Protein AF-A0A3D3ZLQ1-F1 (afdb_monomer)

Radius of gyration: 13.16 Å; Cα contacts (8 Å, |Δi|>4): 82; chains: 1; bounding box: 42×17×30 Å

Mean predicted aligned error: 4.22 Å

Structure (mmCIF, N/CA/C/O backbone):
data_AF-A0A3D3ZLQ1-F1
#
_entry.id   AF-A0A3D3ZLQ1-F1
#
loop_
_atom_site.group_PDB
_atom_site.id
_atom_site.type_symbol
_atom_site.label_atom_id
_atom_site.label_alt_id
_atom_site.label_comp_id
_atom_site.label_asym_id
_atom_site.label_entity_id
_atom_site.label_seq_id
_atom_site.pdbx_PDB_ins_code
_atom_site.Cartn_x
_atom_site.Cartn_y
_atom_site.Cartn_z
_atom_site.occupancy
_atom_site.B_iso_or_equiv
_atom_site.auth_seq_id
_atom_site.au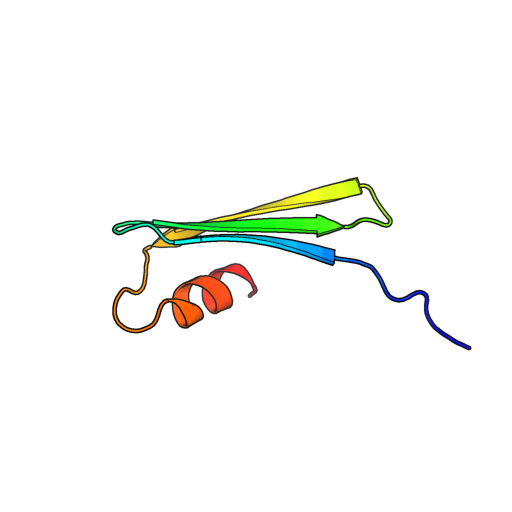th_comp_id
_atom_site.auth_asym_id
_atom_site.auth_atom_id
_atom_site.pdbx_PDB_model_num
ATOM 1 N N . MET A 1 1 ? -29.002 -11.128 7.649 1.00 48.91 1 MET A N 1
ATOM 2 C CA . MET A 1 1 ? -27.994 -10.876 8.696 1.00 48.91 1 MET A CA 1
ATOM 3 C C . MET A 1 1 ? -26.822 -10.214 8.000 1.00 48.91 1 MET A C 1
ATOM 5 O O . MET A 1 1 ? -25.982 -10.924 7.459 1.00 48.91 1 MET A O 1
ATOM 9 N N . ASP A 1 2 ? -26.833 -8.886 7.899 1.00 60.41 2 ASP A N 1
ATOM 10 C CA . ASP A 1 2 ? -25.670 -8.153 7.393 1.00 60.41 2 ASP A CA 1
ATOM 11 C C . ASP A 1 2 ? -24.544 -8.316 8.409 1.00 60.41 2 ASP A C 1
ATOM 13 O O . ASP A 1 2 ? -24.712 -8.026 9.595 1.00 60.41 2 ASP A O 1
ATOM 17 N N . ARG A 1 3 ? -23.407 -8.849 7.965 1.00 63.06 3 ARG A N 1
ATOM 18 C CA . ARG A 1 3 ? -22.177 -8.756 8.752 1.00 63.06 3 ARG A CA 1
ATOM 19 C C . ARG A 1 3 ? -21.776 -7.280 8.724 1.00 63.06 3 ARG A C 1
ATOM 21 O O . ARG A 1 3 ? -21.823 -6.711 7.633 1.00 63.06 3 ARG A O 1
ATOM 28 N N . PRO A 1 4 ? -21.382 -6.663 9.850 1.00 62.78 4 PRO A N 1
ATOM 29 C CA . PRO A 1 4 ? -20.792 -5.335 9.785 1.00 62.78 4 PRO A CA 1
ATOM 30 C C . PRO A 1 4 ? -19.627 -5.402 8.794 1.00 62.78 4 PRO A C 1
ATOM 32 O O . PRO A 1 4 ? -18.746 -6.258 8.918 1.00 62.78 4 PRO A O 1
ATOM 35 N N . SER A 1 5 ? -19.690 -4.587 7.743 1.00 68.00 5 SER A N 1
ATOM 36 C CA . SER A 1 5 ? -18.585 -4.443 6.810 1.00 68.00 5 SER A CA 1
ATOM 37 C C . SER A 1 5 ? -17.442 -3.813 7.582 1.00 68.00 5 SER A C 1
ATOM 39 O O . SER A 1 5 ? -17.556 -2.662 7.990 1.00 68.00 5 SER A O 1
ATOM 41 N N . SER A 1 6 ? -16.365 -4.559 7.811 1.00 77.25 6 SER A N 1
ATOM 42 C CA . SER A 1 6 ? -15.182 -3.981 8.433 1.00 77.25 6 SER A CA 1
ATOM 43 C C . SER A 1 6 ? -14.596 -2.928 7.509 1.00 77.25 6 SER A C 1
ATOM 45 O O . SER A 1 6 ? -14.215 -3.230 6.374 1.00 77.25 6 SER A O 1
ATOM 47 N N . HIS A 1 7 ? -14.564 -1.685 7.978 1.00 92.06 7 HIS A N 1
ATOM 48 C CA . HIS A 1 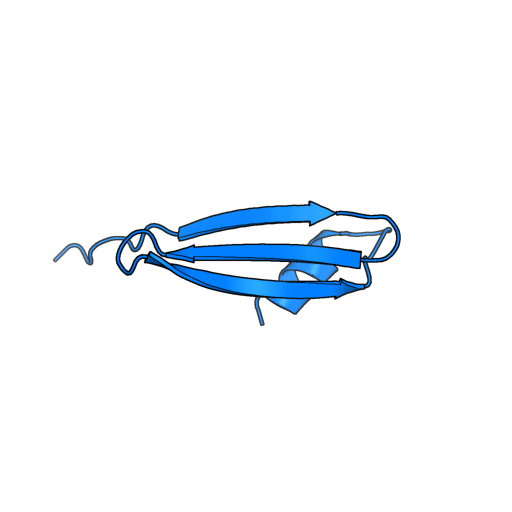7 ? -14.016 -0.575 7.215 1.00 92.06 7 HIS A CA 1
ATOM 49 C C . HIS A 1 7 ? -12.500 -0.554 7.389 1.00 92.06 7 HIS A C 1
ATOM 51 O O . HIS A 1 7 ? -11.973 -0.261 8.461 1.00 92.06 7 HIS A O 1
ATOM 57 N N . PHE A 1 8 ? -11.791 -0.887 6.313 1.00 94.94 8 PHE A N 1
ATOM 58 C CA . PHE A 1 8 ? -10.344 -0.754 6.251 1.00 94.94 8 PHE A 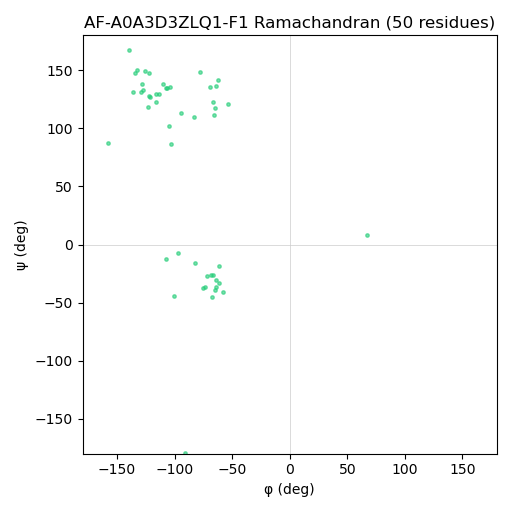CA 1
ATOM 59 C C . PHE A 1 8 ? -9.963 0.458 5.414 1.00 94.94 8 PHE A C 1
ATOM 61 O O . PHE A 1 8 ? -10.480 0.661 4.313 1.00 94.94 8 PHE A O 1
ATOM 68 N N . ARG A 1 9 ? -9.010 1.235 5.921 1.00 96.12 9 ARG A N 1
ATOM 69 C CA . ARG A 1 9 ? -8.336 2.294 5.172 1.00 96.12 9 ARG A CA 1
ATOM 70 C C . ARG A 1 9 ? -6.927 1.838 4.847 1.00 96.12 9 ARG A C 1
ATOM 72 O O . ARG A 1 9 ? -6.228 1.306 5.705 1.00 96.12 9 ARG A O 1
ATOM 79 N N . VAL A 1 10 ? -6.521 2.052 3.603 1.00 96.56 10 VAL A N 1
ATOM 80 C CA . VAL A 1 10 ? -5.205 1.649 3.112 1.00 96.56 10 VAL A CA 1
ATOM 81 C C . VAL A 1 10 ? -4.465 2.879 2.609 1.00 96.56 10 VAL A C 1
ATOM 83 O O . VAL A 1 10 ? -4.996 3.637 1.798 1.00 96.56 10 VAL A O 1
ATOM 86 N N . GLY A 1 11 ? -3.248 3.076 3.106 1.00 97.81 11 GLY A N 1
ATOM 87 C CA . GLY A 1 11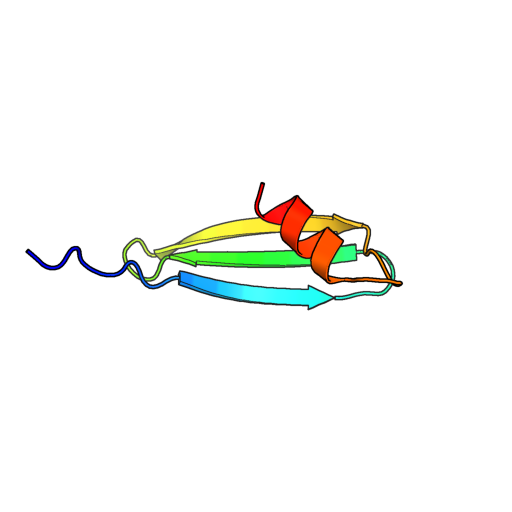 ? -2.290 4.049 2.596 1.00 97.81 11 GLY A CA 1
ATOM 88 C C . GLY A 1 11 ? -1.165 3.331 1.862 1.00 97.81 11 GLY A C 1
ATOM 89 O O . GLY A 1 11 ? -0.647 2.335 2.363 1.00 97.81 11 GLY A O 1
ATOM 90 N N . VAL A 1 12 ? -0.795 3.836 0.688 1.00 98.19 12 VAL A N 1
ATOM 91 C CA . VAL A 1 12 ? 0.287 3.292 -0.139 1.00 98.19 12 VAL A CA 1
ATOM 92 C C . VAL A 1 12 ? 1.230 4.424 -0.526 1.00 98.19 12 VAL A C 1
ATOM 94 O O . VAL A 1 12 ? 0.767 5.450 -1.024 1.00 98.19 12 VAL A O 1
ATOM 97 N N . ASP A 1 13 ? 2.533 4.220 -0.338 1.00 98.38 13 ASP A N 1
ATOM 98 C CA . ASP A 1 13 ? 3.586 5.103 -0.848 1.00 98.38 13 ASP A CA 1
ATOM 99 C C . ASP A 1 13 ? 4.558 4.300 -1.721 1.00 98.38 13 ASP A C 1
ATOM 101 O O . ASP A 1 13 ? 5.178 3.336 -1.268 1.00 98.38 13 ASP A O 1
ATOM 105 N N . ILE A 1 14 ? 4.653 4.665 -3.000 1.00 98.25 14 ILE A N 1
ATOM 106 C CA . ILE A 1 14 ? 5.481 3.971 -3.991 1.00 98.25 14 ILE A CA 1
ATOM 107 C C . ILE A 1 14 ? 6.713 4.830 -4.259 1.00 98.25 14 ILE A C 1
ATOM 109 O O . ILE A 1 14 ? 6.666 5.797 -5.021 1.00 98.25 14 ILE A O 1
ATOM 113 N N . GLY A 1 15 ? 7.837 4.442 -3.664 1.00 97.62 15 GLY A N 1
ATOM 114 C CA . GLY A 1 15 ? 9.141 5.030 -3.940 1.00 97.62 15 GLY A CA 1
ATOM 115 C C . GLY A 1 15 ? 9.895 4.307 -5.059 1.00 97.62 15 GLY A C 1
ATOM 116 O O . GLY A 1 15 ? 9.441 3.311 -5.617 1.00 97.62 15 GLY A O 1
ATOM 117 N N . GLY A 1 16 ? 11.111 4.774 -5.361 1.00 97.50 16 GLY A N 1
ATOM 118 C CA . GLY A 1 16 ? 11.990 4.117 -6.341 1.00 97.50 16 GLY A CA 1
ATOM 119 C C . GLY A 1 16 ? 12.615 2.809 -5.838 1.00 97.50 16 GLY A C 1
ATOM 120 O O . GLY A 1 16 ? 12.761 1.863 -6.606 1.00 97.50 16 GLY A O 1
ATOM 121 N N . THR A 1 17 ? 12.960 2.747 -4.548 1.00 98.31 17 THR A N 1
ATOM 122 C CA . THR A 1 17 ? 13.598 1.571 -3.926 1.00 98.31 17 THR A CA 1
ATOM 123 C C . THR A 1 17 ? 12.601 0.720 -3.157 1.00 98.31 17 THR A C 1
ATOM 125 O O . THR A 1 17 ? 12.630 -0.502 -3.269 1.00 98.31 17 THR A O 1
ATOM 128 N N . PHE A 1 18 ? 11.734 1.356 -2.371 1.00 98.56 18 PHE A N 1
ATOM 129 C CA . PHE A 1 18 ? 10.784 0.681 -1.498 1.00 98.56 18 PHE A CA 1
ATOM 130 C C . PHE A 1 18 ? 9.359 1.157 -1.753 1.00 98.56 18 PHE A C 1
ATOM 132 O O . PHE A 1 18 ? 9.135 2.315 -2.106 1.00 98.56 18 PHE A O 1
ATOM 139 N N . THR A 1 19 ? 8.420 0.245 -1.533 1.00 98.69 19 THR A N 1
ATOM 140 C CA . THR A 1 19 ? 6.986 0.497 -1.463 1.00 98.69 19 THR A CA 1
ATOM 141 C C . THR A 1 19 ? 6.523 0.225 -0.037 1.00 98.69 19 THR A C 1
ATOM 143 O O . THR A 1 19 ? 6.837 -0.826 0.532 1.00 98.69 19 THR A O 1
ATOM 146 N N . ASP A 1 20 ? 5.795 1.181 0.525 1.00 98.50 20 ASP A N 1
ATOM 147 C CA . ASP A 1 20 ? 5.259 1.159 1.880 1.00 98.50 20 ASP A CA 1
ATOM 148 C C . ASP A 1 20 ? 3.733 0.997 1.856 1.00 98.50 20 ASP A C 1
ATOM 150 O O . ASP A 1 20 ? 3.041 1.624 1.051 1.00 98.50 20 ASP A O 1
ATOM 154 N N . LEU A 1 21 ? 3.207 0.161 2.754 1.00 98.44 21 LEU A N 1
ATOM 155 C CA . LEU A 1 21 ? 1.779 -0.103 2.932 1.00 98.44 21 LEU A CA 1
ATOM 156 C C . LEU A 1 21 ? 1.392 0.106 4.395 1.00 98.44 21 LEU A C 1
ATOM 158 O O . LEU A 1 21 ? 2.031 -0.437 5.297 1.00 98.44 21 LEU A O 1
ATOM 162 N N . VAL A 1 22 ? 0.304 0.833 4.625 1.00 98.19 22 VAL A N 1
ATOM 163 C CA . VAL A 1 22 ? -0.352 0.943 5.931 1.00 98.19 22 VAL A CA 1
ATOM 164 C C . VAL A 1 22 ? -1.794 0.484 5.787 1.00 98.19 22 VAL A C 1
ATOM 166 O O . VAL A 1 22 ? -2.517 0.990 4.932 1.00 98.19 22 VAL A O 1
ATOM 169 N N . VAL A 1 23 ? -2.225 -0.443 6.639 1.00 97.50 23 VAL A N 1
ATOM 170 C CA . VAL A 1 23 ? -3.617 -0.903 6.719 1.00 97.50 23 VAL A CA 1
ATOM 171 C C . VAL A 1 23 ? -4.163 -0.531 8.087 1.00 97.50 23 VAL A C 1
ATOM 173 O O . VAL A 1 23 ? -3.598 -0.931 9.102 1.00 97.50 23 VAL A O 1
ATOM 176 N N . PHE A 1 24 ? -5.252 0.228 8.119 1.00 97.25 24 PHE A N 1
ATOM 177 C CA . PHE A 1 24 ? -5.924 0.674 9.336 1.00 97.25 24 PHE A CA 1
ATOM 178 C C . PHE A 1 24 ? -7.332 0.081 9.403 1.00 97.25 24 PHE A C 1
ATOM 180 O O . PHE A 1 24 ? -8.089 0.186 8.439 1.00 97.25 24 PHE A O 1
ATOM 187 N N . ASN A 1 25 ? -7.677 -0.532 10.533 1.00 95.88 25 ASN A N 1
ATOM 188 C CA . ASN A 1 25 ? -9.009 -1.051 10.825 1.00 95.88 25 ASN A CA 1
ATOM 189 C C . ASN A 1 25 ? -9.807 0.007 11.603 1.00 95.88 25 ASN A C 1
ATOM 191 O O . ASN A 1 25 ? -9.465 0.304 12.749 1.00 95.88 25 ASN A O 1
ATOM 195 N N . ASP A 1 26 ? -10.866 0.556 11.005 1.00 94.25 26 ASP A N 1
ATOM 196 C CA . ASP A 1 26 ? -11.700 1.582 11.645 1.00 94.25 26 ASP A CA 1
ATOM 197 C C . ASP A 1 26 ? -12.514 1.047 12.830 1.00 94.25 26 ASP A C 1
ATOM 199 O O . ASP A 1 26 ? -12.800 1.804 13.757 1.00 94.25 26 ASP A O 1
ATOM 203 N N . ASP A 1 27 ? -12.830 -0.250 12.849 1.00 93.44 27 ASP A N 1
ATOM 204 C CA . ASP A 1 27 ? -13.626 -0.862 13.917 1.00 93.44 27 ASP A CA 1
ATOM 205 C C . ASP A 1 27 ? -12.805 -1.042 15.202 1.00 93.44 27 ASP A C 1
ATOM 207 O O . ASP A 1 27 ? -13.322 -0.893 16.310 1.00 93.44 27 ASP A O 1
ATOM 211 N N . THR A 1 28 ? -11.521 -1.393 15.066 1.00 94.12 28 THR A N 1
ATOM 212 C CA . THR A 1 28 ? -10.646 -1.717 16.208 1.00 94.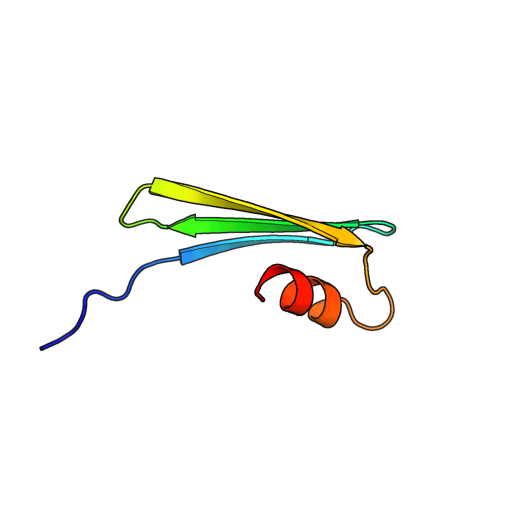12 28 THR A CA 1
ATOM 213 C C . THR A 1 28 ? -9.600 -0.647 16.503 1.00 94.12 28 THR A C 1
ATOM 215 O O . THR A 1 28 ? -8.922 -0.720 17.528 1.00 94.12 28 THR A O 1
ATOM 218 N N . GLY A 1 29 ? -9.404 0.309 15.592 1.00 94.56 29 GLY A N 1
ATOM 219 C CA . GLY A 1 29 ? -8.308 1.280 15.634 1.00 94.56 29 GLY A CA 1
ATOM 220 C C . GLY A 1 29 ? -6.917 0.665 15.438 1.00 94.56 29 GLY A C 1
ATOM 221 O O . GLY A 1 29 ? -5.907 1.338 15.643 1.00 94.56 29 GLY A O 1
ATOM 222 N N . SER A 1 30 ? -6.837 -0.622 15.090 1.00 96.62 30 SER A N 1
ATOM 223 C CA . SER A 1 30 ? -5.566 -1.322 14.897 1.00 96.62 30 SER A CA 1
ATOM 224 C C . SER A 1 30 ? -4.955 -0.976 13.545 1.00 96.62 30 SER A C 1
ATOM 226 O O . SER A 1 30 ? -5.677 -0.775 12.568 1.00 96.62 30 SER A O 1
ATOM 228 N N . PHE A 1 31 ? -3.624 -0.973 13.469 1.00 96.44 31 PHE A N 1
ATOM 229 C CA . PHE A 1 31 ? -2.918 -0.788 12.208 1.00 96.44 31 PHE A CA 1
ATOM 230 C C . PHE A 1 31 ? -1.801 -1.809 12.011 1.00 96.44 31 PHE A C 1
ATOM 232 O O . PHE A 1 31 ? -1.188 -2.278 12.971 1.00 96.44 31 PHE A O 1
ATOM 239 N N . ALA A 1 32 ? -1.544 -2.126 10.747 1.00 97.00 32 ALA A N 1
ATOM 240 C CA . ALA A 1 32 ? -0.404 -2.905 10.292 1.00 97.00 32 ALA A CA 1
ATOM 241 C C . ALA A 1 32 ? 0.399 -2.080 9.282 1.00 97.00 32 ALA A C 1
ATOM 243 O O . ALA A 1 32 ? -0.167 -1.278 8.535 1.00 97.00 32 ALA A O 1
ATOM 244 N N . VAL A 1 33 ? 1.716 -2.278 9.272 1.00 97.88 33 VAL A N 1
ATOM 245 C CA . VAL A 1 33 ? 2.638 -1.605 8.353 1.00 97.88 33 VAL A CA 1
ATOM 246 C C . VAL A 1 33 ? 3.502 -2.652 7.671 1.00 97.88 33 VAL A C 1
ATOM 248 O O . VAL A 1 33 ? 3.985 -3.579 8.321 1.00 97.88 33 VAL A O 1
ATOM 251 N N . GLY A 1 34 ? 3.716 -2.481 6.373 1.00 98.19 34 GLY A N 1
ATOM 252 C CA . GLY A 1 34 ? 4.595 -3.312 5.568 1.00 98.19 34 GLY A CA 1
ATOM 253 C C . GLY A 1 34 ? 5.492 -2.459 4.677 1.00 98.19 34 GLY A C 1
ATOM 254 O O . GLY A 1 34 ? 5.095 -1.386 4.232 1.00 98.19 34 GLY A O 1
ATOM 255 N N . LYS A 1 35 ? 6.706 -2.949 4.424 1.00 98.50 35 LYS A N 1
ATOM 256 C CA . LYS A 1 35 ? 7.681 -2.346 3.511 1.00 98.50 35 LYS A CA 1
ATOM 257 C C . LYS A 1 35 ? 8.302 -3.450 2.671 1.00 98.50 35 LYS A C 1
ATOM 259 O O . LYS A 1 35 ? 8.753 -4.456 3.216 1.00 98.50 35 LYS A O 1
ATOM 264 N N . THR A 1 36 ? 8.356 -3.259 1.362 1.00 98.50 36 THR A N 1
ATOM 265 C CA . THR A 1 36 ? 9.025 -4.186 0.440 1.00 98.50 36 THR A CA 1
ATOM 266 C C . THR A 1 36 ? 9.779 -3.419 -0.638 1.00 98.50 36 THR A C 1
ATOM 268 O O . THR A 1 36 ? 9.611 -2.207 -0.766 1.00 98.50 36 THR A O 1
ATOM 271 N N . LEU A 1 37 ? 10.638 -4.097 -1.401 1.00 98.50 37 LEU A N 1
ATOM 272 C CA . LEU A 1 37 ? 11.277 -3.489 -2.568 1.00 98.50 37 LEU A CA 1
ATOM 273 C C . LEU A 1 37 ? 10.219 -3.130 -3.617 1.00 98.50 37 LEU A C 1
ATOM 275 O O . LEU A 1 37 ? 9.338 -3.934 -3.915 1.00 98.50 37 LEU A O 1
ATOM 279 N N . THR A 1 38 ? 10.330 -1.941 -4.208 1.00 98.44 38 THR A N 1
ATOM 280 C CA . THR A 1 38 ? 9.467 -1.545 -5.322 1.00 98.44 38 THR A CA 1
ATOM 281 C C . THR A 1 38 ? 9.694 -2.476 -6.505 1.00 98.44 38 THR A C 1
ATOM 283 O O . THR A 1 38 ? 10.826 -2.846 -6.819 1.00 98.44 38 THR A O 1
ATOM 286 N N . THR A 1 39 ? 8.614 -2.806 -7.204 1.00 98.31 39 THR A N 1
ATOM 287 C CA . THR A 1 39 ? 8.614 -3.473 -8.506 1.00 98.31 39 THR A CA 1
ATOM 288 C C . THR A 1 39 ? 8.321 -2.427 -9.591 1.00 98.31 39 THR A C 1
ATOM 290 O O . THR A 1 39 ? 7.169 -2.246 -9.969 1.00 98.31 39 THR A O 1
ATOM 293 N N . PRO A 1 40 ? 9.317 -1.692 -10.136 1.00 97.69 40 PRO A N 1
ATOM 294 C CA . PRO A 1 40 ? 9.046 -0.456 -10.886 1.00 97.69 40 PRO A CA 1
ATOM 295 C C . PRO A 1 40 ? 8.291 -0.678 -12.198 1.00 97.69 40 PRO A C 1
ATOM 297 O O . PRO A 1 40 ? 7.607 0.215 -12.683 1.00 97.69 40 PRO A O 1
ATOM 300 N N . ARG A 1 41 ? 8.424 -1.876 -12.781 1.00 98.06 41 ARG A N 1
ATOM 301 C CA . ARG A 1 41 ? 7.681 -2.266 -13.987 1.00 98.06 41 ARG A CA 1
ATOM 302 C C . ARG A 1 41 ? 6.202 -2.520 -13.711 1.00 98.06 41 ARG A C 1
ATOM 304 O O . ARG A 1 41 ? 5.404 -2.390 -14.628 1.00 98.06 41 ARG A O 1
ATOM 3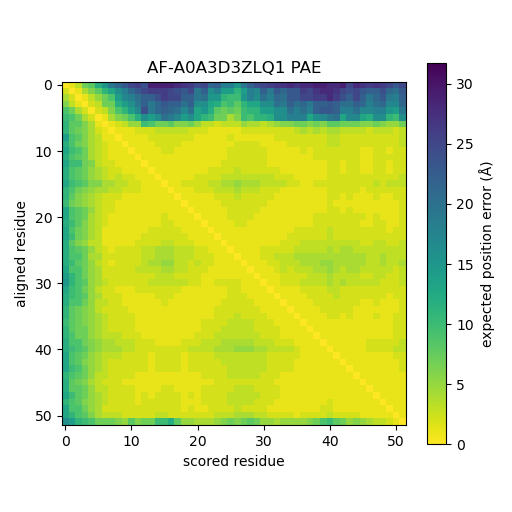11 N N . ASP A 1 42 ? 5.870 -2.903 -12.484 1.00 98.06 42 ASP A N 1
ATOM 312 C CA . ASP A 1 42 ? 4.512 -3.213 -12.063 1.00 98.06 42 ASP A CA 1
ATOM 313 C C . ASP A 1 42 ? 4.392 -3.089 -10.534 1.00 98.06 42 ASP A C 1
ATOM 315 O O . ASP A 1 42 ? 4.598 -4.073 -9.814 1.00 98.06 42 ASP A O 1
ATOM 319 N N . PRO A 1 43 ? 4.097 -1.885 -10.012 1.00 97.31 43 PRO A N 1
ATOM 320 C CA . PRO A 1 43 ? 4.016 -1.649 -8.572 1.00 97.31 43 PRO A CA 1
ATOM 321 C C . PRO A 1 43 ? 2.942 -2.477 -7.858 1.00 97.31 43 PRO A C 1
ATOM 323 O O . PRO A 1 43 ? 3.025 -2.647 -6.643 1.00 97.31 43 PRO A O 1
ATOM 326 N N . SER A 1 44 ? 1.960 -3.029 -8.582 1.00 97.50 44 SER A N 1
ATOM 327 C CA . SER A 1 44 ? 0.919 -3.866 -7.979 1.00 97.50 44 SER A CA 1
ATOM 328 C C . SER A 1 44 ? 1.494 -5.127 -7.325 1.00 97.50 44 SER A C 1
ATOM 330 O O . SER A 1 44 ? 1.040 -5.514 -6.252 1.00 97.50 44 SER A O 1
ATOM 332 N N . GLN A 1 45 ? 2.572 -5.691 -7.880 1.00 98.31 45 GLN A N 1
ATOM 333 C CA . GLN A 1 45 ? 3.242 -6.874 -7.329 1.00 98.31 45 GLN A CA 1
ATOM 334 C C . GLN A 1 45 ? 3.847 -6.613 -5.945 1.00 98.31 45 GLN A C 1
ATOM 336 O O . GLN A 1 45 ? 3.795 -7.484 -5.076 1.00 98.31 45 GLN A O 1
ATOM 341 N N . ALA A 1 46 ? 4.390 -5.413 -5.711 1.00 98.06 46 ALA A N 1
ATOM 342 C CA . ALA A 1 46 ? 4.866 -5.012 -4.391 1.00 98.06 46 ALA A CA 1
ATOM 343 C C . ALA A 1 46 ? 3.707 -4.928 -3.383 1.00 98.06 46 AL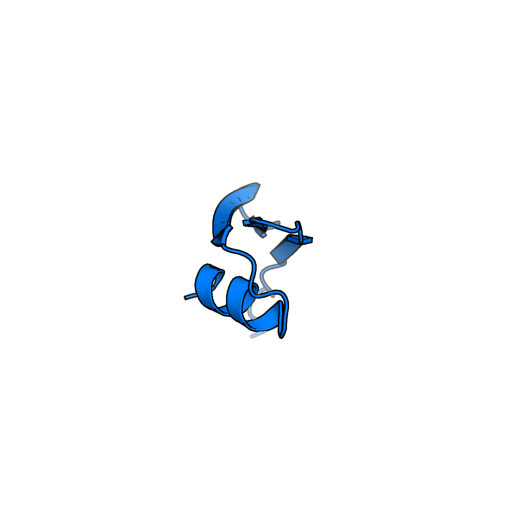A A C 1
ATOM 345 O O . ALA A 1 46 ? 3.850 -5.374 -2.247 1.00 98.06 46 ALA A O 1
ATOM 346 N N . ILE A 1 47 ? 2.539 -4.429 -3.802 1.00 97.69 47 ILE A N 1
ATOM 347 C CA . ILE A 1 47 ? 1.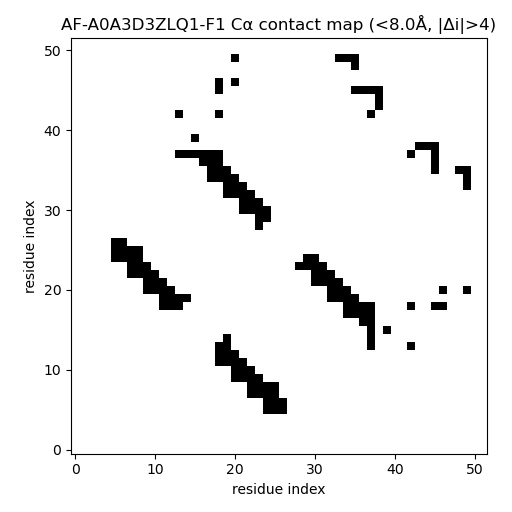342 -4.373 -2.950 1.00 97.69 47 ILE A CA 1
ATOM 348 C C . ILE A 1 47 ? 0.806 -5.774 -2.654 1.00 97.69 47 ILE A C 1
ATOM 350 O O . ILE A 1 47 ? 0.539 -6.090 -1.499 1.00 97.69 47 ILE A O 1
ATOM 354 N N . GLU A 1 48 ? 0.708 -6.644 -3.661 1.00 97.44 48 GLU A N 1
ATOM 355 C CA . GLU A 1 48 ? 0.308 -8.041 -3.467 1.00 97.44 48 GLU A CA 1
ATOM 356 C C . GLU A 1 48 ? 1.241 -8.775 -2.503 1.00 97.44 48 GLU A C 1
ATOM 358 O O . GLU A 1 48 ? 0.7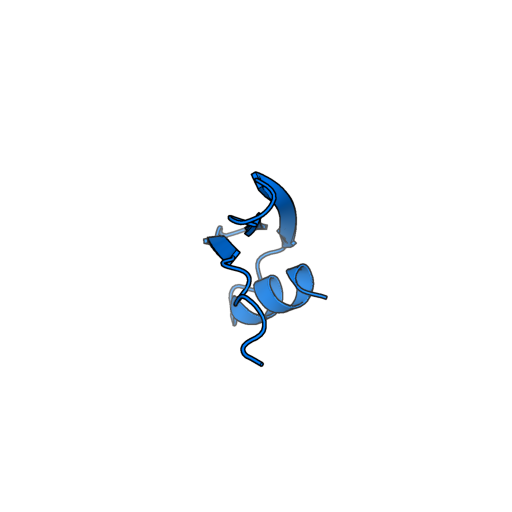72 -9.537 -1.662 1.00 97.44 48 GLU A O 1
ATOM 363 N N . ALA A 1 49 ? 2.554 -8.539 -2.591 1.00 96.94 49 ALA A N 1
ATOM 364 C CA . ALA A 1 49 ? 3.527 -9.141 -1.684 1.00 96.94 49 ALA A CA 1
ATOM 365 C C . ALA A 1 49 ? 3.338 -8.696 -0.224 1.00 96.94 49 ALA A C 1
ATOM 367 O O . ALA A 1 49 ? 3.624 -9.475 0.678 1.00 96.94 49 ALA A O 1
ATOM 368 N N . LEU A 1 50 ? 2.851 -7.472 0.005 1.00 96.81 50 LEU A N 1
ATOM 369 C CA . LEU A 1 50 ? 2.570 -6.933 1.340 1.00 96.81 50 LEU A CA 1
ATOM 370 C C . LEU A 1 50 ? 1.206 -7.363 1.906 1.00 96.81 50 LEU A C 1
ATOM 372 O O . LEU A 1 50 ? 0.980 -7.210 3.103 1.00 96.81 50 LEU A O 1
ATOM 376 N N . LEU A 1 51 ? 0.302 -7.870 1.062 1.00 94.81 51 LEU A N 1
ATOM 377 C CA . LEU A 1 51 ? -1.038 -8.335 1.450 1.00 94.81 51 LEU A CA 1
ATOM 378 C C . LEU A 1 51 ? -1.132 -9.855 1.671 1.00 94.81 51 LEU A C 1
ATOM 380 O O . LEU A 1 51 ? -2.189 -10.336 2.081 1.00 94.81 51 LEU A O 1
ATOM 384 N N . ARG A 1 52 ? -0.071 -10.605 1.361 1.00 87.12 52 ARG A N 1
ATOM 385 C CA . ARG A 1 52 ? 0.032 -12.054 1.601 1.00 87.12 52 ARG A CA 1
ATOM 386 C C . ARG A 1 52 ? 0.457 -12.352 3.032 1.00 87.12 52 ARG A C 1
ATOM 388 O O . ARG A 1 52 ? -0.059 -13.356 3.566 1.00 87.12 52 ARG A O 1
#

Secondary structure (DSSP, 8-state):
-PPP---EEEEEEE-SSEEEEEEEETTT--EEEEEEE--TT-HHHHHHHHH-

Nearest PDB structures (foldseek):
  6hxv-assembly1_B  TM=8.300E-01  e=6.584E-01  Danio rerio
  6hxv-assembly1_A  TM=8.031E-01  e=1.155E+00  Danio rerio
  2fgg-assembly1_A  TM=6.299E-01  e=8.722E-01  Mycobacterium tuberculosis
  7r8f-assembly1_A  TM=6.430E-01  e=2.027E+00  Pseudooceanicola lipolyticus
  5htj-assembly1_A  TM=5.996E-01  e=2.027E+00  Synechococcus elongatus PCC 7942 = FACHB-805

pLDDT: mean 93.07, std 11.27, range [48.91, 98.69]

Foldseek 3Di:
DDDPDFDKDWDWDADQFKIKIKIATPVPRDIDIDMDGAPPVDRVVNVVVRVD

Sequence (52 aa):
MDRPSSHFRVGVDIGGTFTDLVVFNDDTGSFAVGKTLTTPRDPSQAIEALLR

Solvent-accessible surface area (backbone atoms only — not comparable to full-atom values): 3236 Å² total; per-residue (Å²): 133,84,71,84,76,81,52,69,49,76,48,77,47,82,50,87,64,42,28,39,40,36,44,35,35,69,86,76,72,46,72,50,76,40,76,43,61,38,32,90,93,47,55,64,59,36,53,53,65,68,73,111